Protein AF-A0A392N4R2-F1 (afdb_monomer_lite)

Structure (mmCIF, N/CA/C/O backbone):
data_AF-A0A392N4R2-F1
#
_entry.id   AF-A0A392N4R2-F1
#
loop_
_atom_site.group_PDB
_atom_site.id
_atom_site.type_symbol
_atom_site.label_atom_id
_atom_site.label_alt_id
_atom_site.label_comp_id
_atom_site.label_asym_id
_atom_site.label_entity_id
_atom_site.label_seq_id
_atom_site.pdbx_PDB_ins_code
_atom_site.Cartn_x
_atom_site.Cartn_y
_atom_site.Cartn_z
_atom_site.occupancy
_atom_site.B_iso_or_equiv
_atom_site.auth_seq_id
_atom_site.auth_comp_id
_atom_site.auth_asym_id
_atom_site.auth_atom_id
_atom_site.pdbx_PDB_model_num
ATOM 1 N N . MET A 1 1 ? 18.324 -1.761 19.010 1.00 30.94 1 MET A N 1
ATOM 2 C CA . MET A 1 1 ? 17.081 -1.017 19.307 1.00 30.94 1 MET A CA 1
ATOM 3 C C . MET A 1 1 ? 16.647 -0.377 18.006 1.00 30.94 1 MET A C 1
ATOM 5 O O . MET A 1 1 ? 17.313 0.526 17.531 1.00 30.94 1 MET A O 1
ATOM 9 N N . ASN A 1 2 ? 15.643 -0.960 17.366 1.00 30.25 2 ASN A N 1
ATOM 10 C CA . ASN A 1 2 ? 15.339 -0.747 15.954 1.00 30.25 2 ASN A CA 1
ATOM 11 C C . ASN A 1 2 ? 14.238 0.313 15.884 1.00 30.25 2 ASN A C 1
ATOM 13 O O . ASN A 1 2 ? 13.087 0.057 16.245 1.00 30.25 2 ASN A O 1
ATOM 17 N N . GLU A 1 3 ? 14.634 1.519 15.496 1.00 37.25 3 GLU A N 1
ATOM 18 C CA . GLU A 1 3 ? 13.756 2.660 15.288 1.00 37.25 3 GLU A CA 1
ATOM 19 C C . GLU A 1 3 ? 12.868 2.415 14.061 1.00 37.25 3 GLU A C 1
ATOM 21 O O . GLU A 1 3 ? 13.298 2.414 12.912 1.00 37.25 3 GLU A O 1
ATOM 26 N N . LYS A 1 4 ? 11.589 2.165 14.331 1.00 47.66 4 LYS A N 1
ATOM 27 C CA . LYS A 1 4 ? 10.518 2.080 13.336 1.00 47.66 4 LYS A CA 1
ATOM 28 C C . LYS A 1 4 ? 10.226 3.513 12.896 1.00 47.66 4 LYS A C 1
ATOM 30 O O . LYS A 1 4 ? 9.409 4.205 13.503 1.00 47.66 4 LYS A O 1
ATOM 35 N N . ARG A 1 5 ? 10.980 3.992 11.906 1.00 46.41 5 ARG A N 1
ATOM 36 C CA . ARG A 1 5 ? 10.805 5.314 11.299 1.00 46.41 5 ARG A CA 1
ATOM 37 C C . ARG A 1 5 ? 9.531 5.303 10.461 1.00 46.41 5 ARG A C 1
ATOM 39 O O . ARG A 1 5 ? 9.511 4.918 9.300 1.00 46.41 5 ARG A O 1
ATOM 46 N N . LEU A 1 6 ? 8.465 5.708 11.137 1.00 50.84 6 LEU A N 1
ATOM 47 C CA . LEU A 1 6 ? 7.235 6.269 10.606 1.00 50.84 6 LEU A CA 1
ATOM 48 C C . LEU A 1 6 ? 7.536 7.121 9.359 1.00 50.84 6 LEU A C 1
ATOM 50 O O . LEU A 1 6 ? 8.083 8.217 9.477 1.00 50.84 6 LEU A O 1
ATOM 54 N N . LEU A 1 7 ? 7.187 6.620 8.171 1.00 49.66 7 LEU A N 1
ATOM 55 C CA . LEU A 1 7 ? 7.218 7.385 6.925 1.00 49.66 7 LEU A CA 1
ATOM 56 C C . LEU A 1 7 ? 6.066 8.401 6.946 1.00 49.66 7 LEU A C 1
ATOM 58 O O . LEU A 1 7 ? 5.023 8.211 6.336 1.00 49.66 7 LEU A O 1
ATOM 62 N N . MET A 1 8 ? 6.239 9.448 7.742 1.00 50.06 8 MET A N 1
ATOM 63 C CA . MET A 1 8 ? 5.499 10.706 7.697 1.00 50.06 8 MET A CA 1
ATOM 64 C C . MET A 1 8 ? 6.442 11.776 8.253 1.00 50.06 8 MET A C 1
ATOM 66 O O . MET A 1 8 ? 6.189 12.402 9.282 1.00 50.06 8 MET A O 1
ATOM 70 N N . SER A 1 9 ? 7.578 11.954 7.575 1.00 44.66 9 SER A N 1
ATOM 71 C CA . SER A 1 9 ? 8.396 13.142 7.773 1.00 44.66 9 SER A CA 1
ATOM 72 C C . SER A 1 9 ? 7.655 14.338 7.191 1.00 44.66 9 SER A C 1
ATOM 74 O O . SER A 1 9 ? 7.520 14.513 5.982 1.00 44.66 9 SER A O 1
ATOM 76 N N . LYS A 1 10 ? 7.148 15.161 8.099 1.00 52.44 10 LYS A N 1
ATOM 77 C CA . LYS A 1 10 ? 6.794 16.554 7.865 1.00 52.44 10 LYS A CA 1
ATOM 78 C C . LYS A 1 10 ? 8.098 17.347 7.698 1.00 52.44 10 LYS A C 1
ATOM 80 O O . LYS A 1 10 ? 8.465 18.093 8.597 1.00 52.44 10 LYS A O 1
ATOM 85 N N . ASP A 1 11 ? 8.788 17.198 6.571 1.00 37.53 11 ASP A N 1
ATOM 86 C CA . ASP A 1 11 ? 9.940 18.047 6.254 1.00 37.53 11 ASP A CA 1
ATOM 87 C C . ASP A 1 11 ? 9.466 19.257 5.450 1.00 37.53 11 ASP A C 1
ATOM 89 O O . ASP A 1 11 ? 9.350 19.263 4.229 1.00 37.53 11 ASP A O 1
ATOM 93 N N . SER A 1 12 ? 9.137 20.302 6.202 1.00 54.53 12 SER A N 1
ATOM 94 C CA . SER A 1 12 ? 9.096 21.670 5.710 1.00 54.53 12 SER A CA 1
ATOM 95 C C . SER A 1 12 ? 10.533 22.186 5.699 1.00 54.53 12 SER A C 1
ATOM 97 O O . SER A 1 12 ? 10.998 22.590 6.761 1.00 54.53 12 SER A O 1
ATOM 99 N N . SER A 1 13 ? 11.236 22.137 4.559 1.00 58.25 13 SER A N 1
ATOM 100 C CA . SER A 1 13 ? 12.311 23.069 4.135 1.00 58.25 13 SER A CA 1
ATOM 101 C C . SER A 1 13 ? 13.078 22.517 2.928 1.00 58.25 13 SER A C 1
ATOM 103 O O . SER A 1 13 ? 13.851 21.574 3.069 1.00 58.25 13 SER A O 1
ATOM 105 N N . GLY A 1 14 ? 12.903 23.140 1.760 1.00 38.66 14 GLY A N 1
ATOM 106 C CA . GLY A 1 14 ? 13.700 22.851 0.563 1.00 38.66 14 GLY A CA 1
ATOM 107 C C . GLY A 1 14 ? 12.998 23.209 -0.744 1.00 38.66 14 GLY A C 1
ATOM 108 O O . GLY A 1 14 ? 12.892 22.355 -1.610 1.00 38.66 14 GLY A O 1
ATOM 109 N N . LEU A 1 15 ? 12.490 24.442 -0.867 1.00 50.56 15 LEU A N 1
ATOM 110 C CA . LEU A 1 15 ? 11.979 24.979 -2.134 1.00 50.56 15 LEU A CA 1
ATOM 111 C C . LEU A 1 15 ? 13.132 25.047 -3.144 1.00 50.56 15 LEU A C 1
ATOM 113 O O . LEU A 1 15 ? 14.025 25.886 -3.014 1.00 50.56 15 LEU A O 1
ATOM 117 N N . THR A 1 16 ? 13.106 24.169 -4.139 1.00 45.69 16 THR A N 1
ATOM 118 C CA . THR A 1 16 ? 13.832 24.349 -5.399 1.00 45.69 16 THR A CA 1
ATOM 119 C C . THR A 1 16 ? 12.802 24.723 -6.452 1.00 45.69 16 THR A C 1
ATOM 121 O O . THR A 1 16 ? 11.780 24.057 -6.556 1.00 45.69 16 THR A O 1
ATOM 124 N N . ASP A 1 17 ? 13.068 25.788 -7.205 1.00 48.47 17 ASP A N 1
ATOM 125 C CA . ASP A 1 17 ? 12.172 26.511 -8.132 1.00 48.47 17 ASP A CA 1
ATOM 126 C C . ASP A 1 17 ? 11.668 25.691 -9.358 1.00 48.47 17 ASP A C 1
ATOM 128 O O . ASP A 1 17 ? 11.287 26.254 -10.378 1.00 48.47 17 ASP A O 1
ATOM 132 N N . ASP A 1 18 ? 11.630 24.357 -9.262 1.00 48.50 18 ASP A N 1
ATOM 133 C CA . ASP A 1 18 ? 10.970 23.407 -10.183 1.00 48.50 18 ASP A CA 1
ATOM 134 C C . ASP A 1 18 ? 9.545 23.020 -9.683 1.00 48.50 18 ASP A C 1
ATOM 136 O O . ASP A 1 18 ? 8.849 22.168 -10.231 1.00 48.50 18 ASP A O 1
ATOM 140 N N . ASP A 1 19 ? 9.088 23.688 -8.617 1.00 50.78 19 ASP A N 1
ATOM 141 C CA . ASP A 1 19 ? 7.933 23.405 -7.745 1.00 50.78 19 ASP A CA 1
ATOM 142 C C . ASP A 1 19 ? 6.550 23.851 -8.292 1.00 50.78 19 ASP A C 1
ATOM 144 O O . ASP A 1 19 ? 5.655 24.241 -7.538 1.00 50.78 19 ASP A O 1
ATOM 148 N N . ARG A 1 20 ? 6.321 23.861 -9.613 1.00 52.44 20 ARG A N 1
ATOM 149 C CA . ARG A 1 20 ? 5.024 24.338 -10.167 1.00 52.44 20 ARG A CA 1
ATOM 150 C C . ARG A 1 20 ? 3.946 23.275 -10.325 1.00 52.44 20 ARG A C 1
ATOM 152 O O . ARG A 1 20 ? 2.799 23.622 -10.603 1.00 52.44 20 ARG A O 1
ATOM 159 N N . ASN A 1 21 ? 4.270 22.007 -10.120 1.00 52.16 21 ASN A N 1
ATOM 160 C CA . ASN A 1 21 ? 3.267 20.960 -10.017 1.00 52.16 21 ASN A CA 1
ATOM 161 C C . ASN A 1 21 ? 3.831 19.856 -9.121 1.00 52.16 21 ASN A C 1
ATOM 163 O O . ASN A 1 21 ? 4.652 19.079 -9.612 1.00 52.16 21 ASN A O 1
ATOM 167 N N . PRO A 1 22 ? 3.469 19.783 -7.826 1.00 53.81 22 PRO A N 1
ATOM 168 C CA . PRO A 1 22 ? 3.874 18.637 -7.031 1.00 53.81 22 PRO A CA 1
ATOM 169 C C . PRO A 1 22 ? 3.362 17.397 -7.764 1.00 53.81 22 PRO A C 1
ATOM 171 O O . PRO A 1 22 ? 2.159 17.292 -8.022 1.00 53.81 22 PRO A O 1
ATOM 174 N N . SER A 1 23 ? 4.274 16.500 -8.160 1.00 55.69 23 SER A N 1
ATOM 175 C CA . SER A 1 23 ? 3.896 15.205 -8.727 1.00 55.69 23 SER A CA 1
ATOM 176 C C . SER A 1 23 ? 2.768 14.637 -7.869 1.00 55.69 23 SER A C 1
ATOM 178 O O . SER A 1 23 ? 2.894 14.668 -6.638 1.00 55.69 23 SER A O 1
ATOM 180 N N . PRO A 1 24 ? 1.645 14.200 -8.471 1.00 60.62 24 PRO A N 1
ATOM 181 C CA . PRO A 1 24 ? 0.509 13.724 -7.702 1.00 60.62 24 PRO A CA 1
ATOM 182 C C . PRO A 1 24 ? 0.977 12.727 -6.636 1.00 60.62 24 PRO A C 1
ATOM 184 O O . PRO A 1 24 ? 1.803 11.867 -6.957 1.00 60.62 24 PRO A O 1
ATOM 187 N N . PRO A 1 25 ? 0.494 12.849 -5.386 1.00 65.06 25 PRO A N 1
ATOM 188 C CA . PRO A 1 25 ? 0.940 11.991 -4.297 1.00 65.06 25 PRO A CA 1
ATOM 189 C C . PRO A 1 25 ? 0.746 10.527 -4.676 1.00 65.06 25 PRO A C 1
ATOM 191 O O . PRO A 1 25 ? -0.226 10.171 -5.356 1.00 65.06 25 PRO A O 1
ATOM 194 N N . GLU A 1 26 ? 1.660 9.670 -4.227 1.00 81.31 26 GLU A N 1
ATOM 195 C CA . GLU A 1 26 ? 1.615 8.269 -4.612 1.00 81.31 26 GLU A CA 1
ATOM 196 C C . GLU A 1 26 ? 0.304 7.621 -4.144 1.00 81.31 26 GLU A C 1
ATOM 198 O O . GLU A 1 26 ? -0.252 7.912 -3.076 1.00 81.31 26 GLU A O 1
ATOM 203 N N . ARG A 1 27 ? -0.236 6.716 -4.964 1.00 85.12 27 ARG A N 1
ATOM 204 C CA . ARG A 1 27 ? -1.553 6.111 -4.718 1.00 85.12 27 ARG A CA 1
ATOM 205 C C . ARG A 1 27 ? -1.615 5.394 -3.364 1.00 85.12 27 ARG A C 1
ATOM 207 O O . ARG A 1 27 ? -2.658 5.426 -2.704 1.00 85.12 27 ARG A O 1
ATOM 214 N N . TYR A 1 28 ? -0.508 4.789 -2.926 1.00 85.94 28 TYR A N 1
ATOM 215 C CA . TYR A 1 28 ? -0.422 4.136 -1.619 1.00 85.94 28 TYR A CA 1
ATOM 216 C C . TYR A 1 28 ? -0.483 5.135 -0.454 1.00 85.94 28 TYR A C 1
ATOM 218 O O . TYR A 1 28 ? -1.069 4.816 0.581 1.00 85.94 28 TYR A O 1
ATOM 226 N N . GLU A 1 29 ? 0.038 6.355 -0.609 1.00 87.06 29 GLU A N 1
ATOM 227 C CA . GLU A 1 29 ? -0.029 7.404 0.417 1.00 87.06 29 GLU A CA 1
ATOM 228 C C . GLU A 1 29 ? -1.469 7.870 0.605 1.00 87.06 29 GLU A C 1
ATOM 230 O O . GLU A 1 29 ? -1.976 7.935 1.727 1.00 87.06 29 GLU A O 1
ATOM 235 N N . SER A 1 30 ? -2.166 8.110 -0.509 1.00 88.50 30 SER A N 1
ATOM 236 C CA . SER A 1 30 ? -3.588 8.464 -0.513 1.00 88.50 30 SER A CA 1
ATOM 237 C C . SER A 1 30 ? -4.437 7.367 0.140 1.00 88.50 30 SER A C 1
ATOM 239 O O . SER A 1 30 ? -5.294 7.647 0.981 1.00 88.50 30 SER A O 1
ATOM 241 N N . TRP A 1 31 ? -4.161 6.101 -0.190 1.00 89.56 31 TRP A N 1
ATOM 242 C CA . TRP A 1 31 ? -4.836 4.941 0.394 1.00 89.56 31 TRP A CA 1
ATOM 243 C C . TRP A 1 31 ? -4.576 4.796 1.898 1.00 89.56 31 TRP A C 1
ATOM 245 O O . TRP A 1 31 ? -5.508 4.482 2.649 1.00 89.56 31 TRP A O 1
ATOM 255 N N . THR A 1 32 ? -3.338 5.049 2.331 1.00 87.69 32 THR A N 1
ATOM 256 C CA . THR A 1 32 ? -2.910 4.977 3.735 1.00 87.69 32 THR A CA 1
ATOM 257 C C . THR A 1 32 ? -3.575 6.084 4.536 1.00 87.69 32 THR A C 1
ATOM 259 O O . THR A 1 32 ? -4.235 5.809 5.537 1.00 87.69 32 THR A O 1
ATOM 262 N N . ARG A 1 33 ? -3.513 7.330 4.050 1.00 86.75 33 ARG A N 1
ATOM 263 C CA . ARG A 1 33 ? -4.136 8.495 4.689 1.00 86.75 33 ARG A CA 1
ATOM 264 C C . ARG A 1 33 ? -5.644 8.332 4.849 1.00 86.75 33 ARG A C 1
ATOM 266 O O . ARG A 1 33 ? -6.175 8.692 5.893 1.00 86.75 33 ARG A O 1
ATOM 273 N N . ALA A 1 34 ? -6.323 7.742 3.864 1.00 88.44 34 ALA A N 1
ATOM 274 C CA . ALA A 1 34 ? -7.755 7.451 3.945 1.00 88.44 34 ALA A CA 1
ATOM 275 C C . ALA A 1 34 ? -8.117 6.425 5.039 1.00 88.44 34 ALA A C 1
ATOM 277 O O . ALA A 1 34 ? -9.269 6.360 5.461 1.00 88.44 34 ALA A O 1
ATOM 278 N N . ARG A 1 35 ? -7.155 5.614 5.499 1.00 87.50 35 ARG A N 1
ATOM 279 C CA . ARG A 1 35 ? -7.356 4.550 6.499 1.00 87.50 35 ARG A CA 1
ATOM 280 C C . ARG A 1 35 ? -6.832 4.890 7.885 1.00 87.50 3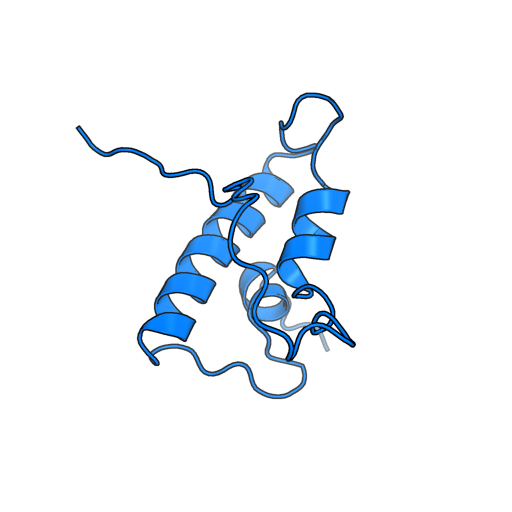5 ARG A C 1
ATOM 282 O O . ARG A 1 35 ? -7.018 4.082 8.801 1.00 87.50 35 ARG A O 1
ATOM 289 N N . LEU A 1 36 ? -6.231 6.063 8.045 1.00 87.75 36 LEU A N 1
ATOM 290 C CA . LEU A 1 36 ? -5.847 6.612 9.336 1.00 87.75 36 LEU A CA 1
ATOM 291 C C . LEU A 1 36 ? -7.046 7.312 9.991 1.00 87.75 36 LEU A C 1
ATOM 293 O O . LEU A 1 36 ? -7.774 8.081 9.365 1.00 87.75 36 LEU A O 1
ATOM 297 N N . LYS A 1 37 ? -7.243 7.062 11.285 1.00 86.69 37 LYS A N 1
ATOM 298 C CA . LYS A 1 37 ? -8.141 7.837 12.147 1.00 86.69 37 LYS A CA 1
ATOM 299 C C . LYS A 1 37 ? -7.519 9.203 12.446 1.00 86.69 37 LYS A C 1
ATOM 301 O O . LYS A 1 37 ? -6.316 9.405 12.294 1.00 86.69 37 LYS A O 1
ATOM 306 N N . LYS A 1 38 ? -8.320 10.118 13.006 1.00 78.88 38 LYS A N 1
ATOM 307 C CA . LYS A 1 38 ? -7.840 11.428 13.494 1.00 78.88 38 LYS A CA 1
ATOM 308 C C . LYS A 1 38 ? -6.669 11.334 14.493 1.00 78.88 38 LYS A C 1
ATOM 310 O O . LYS A 1 38 ? -5.936 12.302 14.629 1.00 78.88 38 LYS A O 1
ATOM 315 N N . GLY A 1 39 ? -6.488 10.186 15.157 1.00 78.25 39 GLY A N 1
ATOM 316 C CA . GLY A 1 39 ? -5.374 9.918 16.076 1.00 78.25 39 GLY A CA 1
ATOM 317 C C . GLY A 1 39 ? -4.121 9.297 15.443 1.00 78.25 39 GLY A C 1
ATOM 318 O O . GLY A 1 39 ? -3.222 8.917 16.180 1.00 78.25 39 GLY A O 1
ATOM 319 N N . GLY A 1 40 ? -4.057 9.134 14.116 1.00 77.88 40 GLY A N 1
ATOM 320 C CA . GLY A 1 40 ? -2.912 8.501 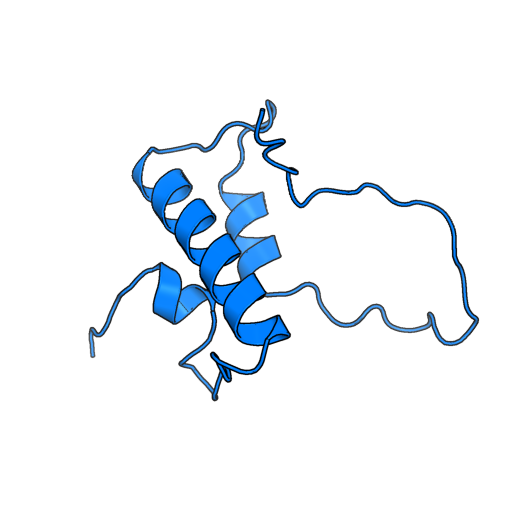13.442 1.00 77.88 40 GLY A CA 1
ATOM 321 C C . GLY A 1 40 ? -2.857 6.974 13.579 1.00 77.88 40 GLY A C 1
ATOM 322 O O . GLY A 1 40 ? -1.892 6.351 13.149 1.00 77.88 40 GLY A O 1
ATOM 323 N N . GLU A 1 41 ? -3.897 6.362 14.145 1.00 85.06 41 GLU A N 1
ATOM 324 C CA . GLU A 1 41 ? -4.050 4.910 14.207 1.00 85.06 41 GLU A CA 1
ATOM 325 C C . GLU A 1 41 ? -4.862 4.397 13.014 1.00 85.06 41 GLU A C 1
ATOM 327 O O . GLU A 1 41 ? -5.801 5.053 12.554 1.00 85.06 41 GLU A O 1
ATOM 332 N N . PHE A 1 42 ? -4.540 3.200 12.525 1.00 85.81 42 PHE A N 1
ATOM 333 C CA . PHE A 1 42 ? -5.329 2.548 11.488 1.00 85.81 42 PHE A CA 1
ATOM 334 C C . PHE A 1 42 ? -6.744 2.217 11.966 1.00 85.81 42 PHE A C 1
ATOM 336 O O . PHE A 1 42 ? -7.001 1.861 13.115 1.00 85.81 42 PHE A O 1
ATOM 343 N N . THR A 1 43 ? -7.692 2.318 11.042 1.00 80.50 43 THR A N 1
ATOM 344 C CA . THR A 1 43 ? -9.097 1.983 11.299 1.00 80.50 43 THR A CA 1
ATOM 345 C C . THR A 1 43 ? -9.332 0.496 11.549 1.00 80.50 43 THR A C 1
ATOM 347 O O . THR A 1 43 ? -10.277 0.153 12.254 1.00 80.50 43 THR A O 1
ATOM 350 N N . SER A 1 44 ? -8.483 -0.372 10.996 1.00 85.06 44 SER A N 1
ATOM 351 C CA . SER A 1 44 ? -8.619 -1.826 11.066 1.00 85.06 44 SER A CA 1
ATOM 352 C C . SER A 1 44 ? -7.251 -2.515 11.036 1.00 85.06 44 SER A C 1
ATOM 354 O O . SER A 1 44 ? -6.310 -2.025 10.407 1.00 85.06 44 SER A O 1
ATOM 356 N N . GLU A 1 45 ? -7.139 -3.676 11.687 1.00 86.25 45 GLU A N 1
ATOM 357 C CA . GLU A 1 45 ? -5.956 -4.541 11.590 1.00 86.25 45 GLU A CA 1
ATOM 358 C C . GLU A 1 45 ? -5.584 -4.940 10.150 1.00 86.25 45 GLU A C 1
ATOM 360 O O . GLU A 1 45 ? -4.401 -4.851 9.818 1.00 86.25 45 GLU A O 1
ATOM 365 N N . PRO A 1 46 ? -6.522 -5.328 9.256 1.00 86.00 46 PRO A N 1
ATOM 366 C CA . PRO A 1 46 ? -6.178 -5.592 7.859 1.00 86.00 46 PRO A CA 1
ATOM 367 C C . PRO A 1 46 ? -5.579 -4.368 7.159 1.00 86.00 46 PRO A C 1
ATOM 369 O O . PRO A 1 46 ? -4.604 -4.510 6.425 1.00 86.00 46 PRO A O 1
ATOM 372 N N . ALA A 1 47 ? -6.084 -3.156 7.423 1.00 86.81 47 ALA A N 1
ATOM 373 C CA . ALA A 1 47 ? -5.496 -1.942 6.859 1.00 86.81 47 ALA A CA 1
ATOM 374 C C . ALA A 1 47 ? -4.060 -1.712 7.348 1.00 86.81 47 ALA A C 1
ATOM 376 O O . ALA A 1 47 ? -3.204 -1.316 6.560 1.00 86.81 47 ALA A O 1
ATOM 377 N N . LYS A 1 48 ? -3.793 -2.001 8.626 1.00 89.44 48 LYS A N 1
ATOM 378 C CA . LYS A 1 48 ? -2.447 -1.929 9.196 1.00 89.44 48 LYS A CA 1
ATOM 379 C C . LYS A 1 48 ? -1.492 -2.919 8.522 1.00 89.44 48 LYS A C 1
ATOM 381 O O . LYS A 1 48 ? -0.403 -2.518 8.132 1.00 89.44 48 LYS A O 1
ATOM 386 N N . LYS A 1 49 ? -1.908 -4.175 8.315 1.00 89.62 49 LYS A N 1
ATOM 387 C CA . LYS A 1 49 ? -1.090 -5.192 7.625 1.00 89.62 49 LYS A CA 1
ATOM 388 C C . LYS A 1 49 ? -0.745 -4.788 6.191 1.00 89.62 49 LYS A C 1
ATOM 390 O O . LYS A 1 49 ? 0.390 -4.950 5.759 1.00 89.62 49 LYS A O 1
ATOM 395 N N . VAL A 1 50 ? -1.711 -4.229 5.463 1.00 90.00 50 VAL A N 1
ATOM 396 C CA . VAL A 1 50 ? -1.470 -3.721 4.106 1.00 90.00 50 VAL A CA 1
ATOM 397 C C . VAL A 1 50 ? -0.511 -2.529 4.141 1.00 90.00 50 VAL A C 1
ATOM 399 O O . VAL A 1 50 ? 0.394 -2.472 3.320 1.00 90.00 50 VAL A O 1
ATOM 402 N N . ALA A 1 51 ? -0.638 -1.616 5.109 1.00 88.69 51 ALA A N 1
ATOM 403 C CA . ALA A 1 51 ? 0.306 -0.509 5.271 1.00 88.69 51 ALA A CA 1
ATOM 404 C C . ALA A 1 51 ? 1.735 -0.982 5.584 1.00 88.69 51 ALA A C 1
ATOM 4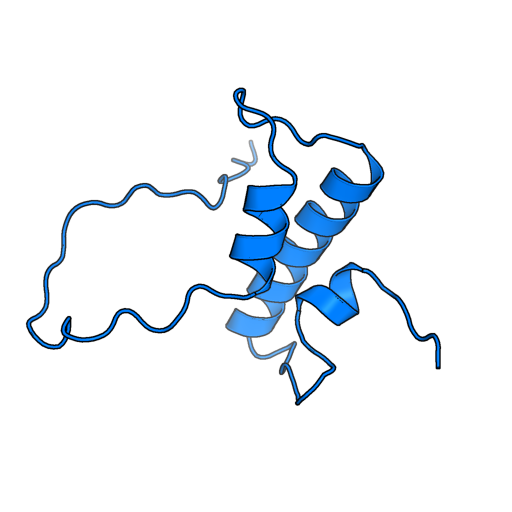06 O O . ALA A 1 51 ? 2.687 -0.451 5.019 1.00 88.69 51 ALA A O 1
ATOM 407 N N . GLU A 1 52 ? 1.896 -2.007 6.422 1.00 90.25 52 GLU A N 1
ATOM 408 C CA . GLU A 1 52 ? 3.199 -2.635 6.677 1.00 90.25 52 GLU A CA 1
ATOM 409 C C . GLU A 1 52 ? 3.788 -3.235 5.388 1.00 90.25 52 GLU A C 1
ATOM 411 O O . GLU A 1 52 ? 4.954 -2.994 5.081 1.00 90.25 52 GLU A O 1
ATOM 416 N N . LYS A 1 53 ? 2.971 -3.925 4.578 1.00 91.19 53 LYS A N 1
ATOM 417 C CA . LYS A 1 53 ? 3.406 -4.483 3.287 1.00 91.19 53 LYS A CA 1
ATOM 418 C C . LYS A 1 53 ? 3.755 -3.397 2.260 1.00 91.19 53 LYS A C 1
ATOM 420 O O . LYS A 1 53 ? 4.725 -3.557 1.526 1.00 91.19 53 LYS A O 1
ATOM 425 N N . ILE A 1 54 ? 3.016 -2.283 2.233 1.00 90.62 54 ILE A N 1
ATOM 426 C CA . ILE A 1 54 ? 3.333 -1.109 1.402 1.00 90.62 54 ILE A CA 1
ATOM 427 C C . ILE A 1 54 ? 4.739 -0.602 1.725 1.00 90.62 54 ILE A C 1
ATOM 429 O O . ILE A 1 54 ? 5.513 -0.382 0.803 1.00 90.62 54 ILE A O 1
ATOM 433 N N . VAL A 1 55 ? 5.089 -0.444 3.006 1.00 89.75 55 VAL A N 1
ATOM 434 C CA . VAL A 1 55 ? 6.422 0.047 3.401 1.00 89.75 55 VAL A CA 1
ATOM 435 C C . VAL A 1 55 ? 7.523 -0.866 2.863 1.00 89.75 55 VAL A C 1
ATOM 437 O O . VAL A 1 55 ? 8.459 -0.368 2.243 1.00 89.75 55 VAL A O 1
ATOM 440 N N . SER A 1 56 ? 7.379 -2.185 3.014 1.00 90.44 56 SER A N 1
ATOM 441 C CA . SER A 1 56 ? 8.338 -3.148 2.460 1.00 90.44 56 SER A CA 1
ATOM 442 C C . SER A 1 56 ? 8.459 -3.044 0.937 1.00 90.44 56 SER A C 1
ATOM 444 O O . SER A 1 56 ? 9.561 -2.947 0.413 1.00 90.44 56 SER A O 1
ATOM 446 N N . LEU A 1 57 ? 7.338 -2.968 0.219 1.00 89.38 57 LEU A N 1
ATOM 447 C CA . LEU A 1 57 ? 7.343 -2.869 -1.243 1.00 89.38 57 LEU A CA 1
ATOM 448 C C . LEU A 1 57 ? 7.910 -1.540 -1.752 1.00 89.38 57 LEU A C 1
ATOM 450 O O . LEU A 1 57 ? 8.556 -1.509 -2.796 1.00 89.38 57 LEU A O 1
ATOM 454 N N . VAL A 1 58 ? 7.698 -0.434 -1.035 1.00 87.19 58 VAL A N 1
ATOM 455 C CA . VAL A 1 58 ? 8.327 0.858 -1.353 1.00 87.19 58 VAL A CA 1
ATOM 456 C C . VAL A 1 58 ? 9.840 0.770 -1.172 1.00 87.19 58 VAL A C 1
ATOM 458 O O . VAL A 1 58 ? 10.585 1.290 -2.002 1.00 87.19 58 VAL A O 1
ATOM 461 N N . GLU A 1 59 ? 10.316 0.108 -0.116 1.00 88.12 59 GLU A N 1
ATOM 462 C CA . GLU A 1 59 ? 11.748 -0.142 0.072 1.00 88.12 59 GLU A CA 1
ATOM 463 C C . GLU A 1 59 ? 12.326 -1.001 -1.057 1.00 88.12 59 GLU A C 1
ATOM 465 O O . GLU A 1 59 ? 13.373 -0.651 -1.604 1.00 88.12 59 GLU A O 1
ATOM 470 N N . ASP A 1 60 ? 11.627 -2.059 -1.460 1.00 86.94 60 ASP A N 1
ATOM 471 C CA . ASP A 1 60 ? 12.023 -2.914 -2.584 1.00 86.94 60 ASP A CA 1
ATOM 472 C C . ASP A 1 60 ? 12.005 -2.138 -3.909 1.00 86.94 60 ASP A C 1
ATOM 474 O O . ASP A 1 60 ? 12.898 -2.288 -4.741 1.00 86.94 60 ASP A O 1
ATOM 478 N N . THR A 1 61 ? 11.054 -1.215 -4.081 1.00 84.38 61 THR A N 1
ATOM 479 C CA . THR A 1 61 ? 11.003 -0.323 -5.250 1.00 84.38 61 THR A CA 1
ATOM 480 C C . THR A 1 61 ? 12.212 0.602 -5.302 1.00 84.38 61 THR A C 1
ATOM 482 O O . THR A 1 61 ? 12.817 0.782 -6.356 1.00 84.38 61 THR A O 1
ATOM 485 N N . LYS A 1 62 ? 12.612 1.164 -4.155 1.00 83.62 62 LYS A N 1
ATOM 486 C CA . LYS A 1 62 ? 13.791 2.036 -4.051 1.00 83.62 62 LYS A CA 1
ATOM 487 C C . LYS A 1 62 ? 15.098 1.290 -4.309 1.00 83.62 62 LYS A C 1
ATOM 489 O O . LYS A 1 62 ? 16.024 1.881 -4.856 1.00 83.62 62 LYS A O 1
ATOM 494 N N . LYS A 1 63 ? 15.177 0.015 -3.922 1.00 87.50 63 LYS A N 1
ATOM 495 C CA . LYS A 1 63 ? 16.317 -0.863 -4.234 1.00 87.50 63 LYS A CA 1
ATOM 496 C C . LYS A 1 63 ? 16.345 -1.300 -5.700 1.00 87.50 63 LYS A C 1
ATOM 498 O O . LYS A 1 63 ? 17.402 -1.677 -6.193 1.00 87.50 63 LYS A O 1
ATOM 503 N N . GLY A 1 64 ? 15.209 -1.213 -6.392 1.00 86.12 64 GLY A N 1
ATOM 504 C CA . GLY A 1 64 ? 15.033 -1.699 -7.760 1.00 86.12 64 GLY A CA 1
ATOM 505 C C . GLY A 1 64 ? 14.599 -3.165 -7.844 1.00 86.12 64 GLY A C 1
ATOM 506 O O . GLY A 1 64 ? 14.512 -3.700 -8.946 1.00 86.12 64 GLY A O 1
ATOM 507 N N . ASP A 1 65 ? 14.295 -3.800 -6.710 1.00 86.06 65 ASP A N 1
ATOM 508 C CA . ASP A 1 65 ? 13.808 -5.182 -6.632 1.00 86.06 65 ASP A CA 1
ATOM 509 C C . ASP A 1 65 ? 12.336 -5.287 -7.066 1.00 86.06 65 ASP A C 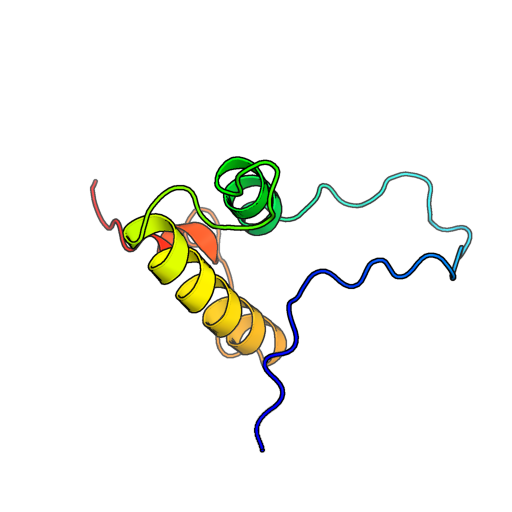1
ATOM 511 O O . ASP A 1 65 ? 11.910 -6.299 -7.626 1.00 86.06 65 ASP A O 1
ATOM 515 N N . PHE A 1 66 ? 11.556 -4.221 -6.856 1.00 82.19 66 PHE A N 1
ATOM 516 C CA . PHE A 1 66 ? 10.168 -4.122 -7.302 1.00 82.19 66 PHE A CA 1
ATOM 517 C C . PHE A 1 66 ? 10.003 -3.003 -8.333 1.00 82.19 66 PHE A C 1
ATOM 519 O O . PHE A 1 66 ? 10.286 -1.841 -8.064 1.00 82.19 66 PHE A O 1
ATOM 526 N N . VAL A 1 67 ? 9.497 -3.333 -9.521 1.00 83.06 67 VAL A N 1
ATOM 527 C CA . VAL A 1 67 ? 9.205 -2.338 -10.562 1.00 83.06 67 VAL A CA 1
ATOM 528 C C . VAL A 1 67 ? 7.694 -2.300 -10.791 1.00 83.06 67 VAL A C 1
ATOM 530 O O . VAL A 1 67 ? 7.159 -3.211 -11.431 1.00 83.06 67 VAL A O 1
ATOM 533 N N . PRO A 1 68 ? 6.980 -1.273 -10.287 1.00 81.44 68 PRO A N 1
ATOM 534 C CA . PRO A 1 68 ? 5.546 -1.158 -10.508 1.00 81.44 68 PRO A CA 1
ATOM 535 C C . PRO A 1 68 ? 5.256 -1.004 -12.005 1.00 81.44 68 PRO A C 1
ATOM 537 O O . PRO A 1 68 ? 5.816 -0.136 -12.678 1.00 81.44 68 PRO A O 1
ATOM 540 N N . LYS A 1 69 ? 4.372 -1.850 -12.546 1.00 83.00 69 LYS A N 1
ATOM 541 C CA . LYS A 1 69 ? 4.040 -1.872 -13.978 1.00 83.00 69 LYS A CA 1
ATOM 542 C C . LYS A 1 69 ? 2.534 -1.832 -14.201 1.00 83.00 69 LYS A C 1
ATOM 544 O O . LYS A 1 69 ? 1.815 -2.799 -13.954 1.00 83.00 69 LYS A O 1
ATOM 549 N N . GLY A 1 70 ? 2.055 -0.719 -14.755 1.00 81.69 70 GLY A N 1
ATOM 550 C CA . GLY A 1 70 ? 0.641 -0.538 -15.078 1.00 81.69 70 GLY A CA 1
ATOM 551 C C . GLY A 1 70 ? -0.242 -0.654 -13.833 1.00 81.69 70 GLY A C 1
ATOM 552 O O . GLY A 1 70 ? -0.133 0.160 -12.926 1.00 81.69 70 GLY A O 1
ATOM 553 N N . ARG A 1 71 ? -1.121 -1.666 -13.798 1.00 80.00 71 ARG A N 1
ATOM 554 C CA . ARG A 1 71 ? -2.014 -1.943 -12.652 1.00 80.00 71 ARG A CA 1
ATOM 555 C C . ARG A 1 71 ? -1.345 -2.749 -11.537 1.00 80.00 71 ARG A C 1
ATOM 557 O O . ARG A 1 71 ? -1.920 -2.867 -10.463 1.00 80.00 71 ARG A O 1
ATOM 564 N N . HIS A 1 72 ? -0.166 -3.307 -11.802 1.00 83.81 72 HIS A N 1
ATOM 565 C CA . HIS A 1 72 ? 0.641 -4.007 -10.814 1.00 83.81 72 HIS A CA 1
ATOM 566 C C . HIS A 1 72 ? 1.527 -2.990 -10.091 1.00 83.81 72 HIS A C 1
ATOM 568 O O . HIS A 1 72 ? 2.729 -2.890 -10.344 1.00 83.81 72 HIS A O 1
ATOM 574 N N . ASP A 1 73 ? 0.895 -2.158 -9.268 1.00 86.38 73 ASP A N 1
ATOM 575 C CA . ASP A 1 73 ? 1.556 -1.151 -8.446 1.00 86.38 73 ASP A CA 1
ATOM 576 C C . ASP A 1 73 ? 1.773 -1.654 -7.009 1.00 86.38 73 ASP A C 1
ATOM 578 O O . ASP A 1 73 ? 1.247 -2.689 -6.600 1.00 86.38 73 ASP A O 1
ATOM 582 N N . VAL A 1 74 ? 2.560 -0.903 -6.233 1.00 88.50 74 VAL A N 1
ATOM 583 C CA . VAL A 1 74 ? 2.870 -1.189 -4.818 1.00 88.50 74 VAL A CA 1
ATOM 584 C C . VAL A 1 74 ? 1.601 -1.479 -4.015 1.00 88.50 74 VAL A C 1
ATOM 586 O O . VAL A 1 74 ? 1.566 -2.384 -3.186 1.00 88.50 74 VAL A O 1
ATOM 589 N N . LEU A 1 75 ? 0.533 -0.719 -4.266 1.00 88.56 75 LEU A N 1
ATOM 590 C CA . LEU A 1 75 ? -0.719 -0.878 -3.544 1.00 88.56 75 LEU A CA 1
ATOM 591 C C . LEU A 1 75 ? -1.487 -2.138 -3.968 1.00 88.56 75 LEU A C 1
ATOM 593 O O . LEU A 1 75 ? -2.038 -2.815 -3.103 1.00 88.56 75 LEU A O 1
ATOM 597 N N . ALA A 1 76 ? -1.549 -2.458 -5.262 1.00 87.88 76 ALA A N 1
ATOM 598 C CA . ALA A 1 76 ? -2.180 -3.682 -5.752 1.00 87.88 76 ALA A CA 1
ATOM 599 C C . ALA A 1 76 ? -1.478 -4.927 -5.196 1.00 87.88 76 ALA A C 1
ATOM 601 O O . ALA A 1 76 ? -2.142 -5.827 -4.681 1.00 87.88 76 ALA A O 1
ATOM 602 N N . GLU A 1 77 ? -0.145 -4.925 -5.204 1.00 89.06 77 GLU A N 1
ATOM 603 C CA . GLU A 1 77 ? 0.670 -5.990 -4.616 1.00 89.06 77 GLU A CA 1
ATOM 604 C C . GLU A 1 77 ? 0.466 -6.081 -3.092 1.00 89.06 77 GLU A C 1
ATOM 606 O O . GLU A 1 77 ? 0.349 -7.171 -2.523 1.00 89.06 77 GLU A O 1
ATOM 611 N N . ALA A 1 78 ? 0.358 -4.940 -2.402 1.00 88.88 78 ALA A N 1
ATOM 612 C CA . ALA A 1 78 ? 0.130 -4.911 -0.960 1.00 88.88 78 ALA A CA 1
ATOM 613 C C . ALA A 1 78 ? -1.263 -5.413 -0.548 1.00 88.88 78 ALA A C 1
ATOM 615 O O . ALA A 1 78 ? -1.391 -6.108 0.459 1.00 88.88 78 ALA A O 1
ATOM 616 N N . ILE A 1 79 ? -2.303 -5.066 -1.311 1.00 88.69 79 ILE A N 1
ATOM 617 C CA . ILE A 1 79 ? -3.675 -5.547 -1.090 1.00 88.69 79 ILE A CA 1
ATOM 618 C C . ILE A 1 79 ? -3.779 -7.041 -1.431 1.00 88.69 79 ILE A C 1
ATOM 620 O O . ILE A 1 79 ? -4.558 -7.751 -0.800 1.00 88.69 79 ILE A O 1
ATOM 624 N N . GLY A 1 80 ? -2.960 -7.529 -2.369 1.00 77.62 80 GLY A N 1
ATOM 625 C CA . GLY A 1 80 ? -2.827 -8.953 -2.665 1.00 77.62 80 GLY A CA 1
ATOM 626 C C . GLY A 1 80 ? -4.036 -9.550 -3.381 1.00 77.62 80 GLY A C 1
ATOM 627 O O . GLY A 1 80 ? -4.302 -10.734 -3.211 1.00 77.62 80 GLY A O 1
ATOM 628 N N . THR A 1 81 ? -4.781 -8.756 -4.153 1.00 59.22 81 THR A N 1
ATOM 629 C CA . THR A 1 81 ? -5.909 -9.248 -4.958 1.00 59.22 81 THR A CA 1
ATOM 630 C C . THR A 1 81 ? -5.464 -9.563 -6.387 1.00 59.22 81 THR A C 1
ATOM 632 O O . THR A 1 81 ? -5.400 -8.645 -7.210 1.00 59.22 81 THR A O 1
ATOM 635 N N . PRO A 1 82 ? -5.217 -10.835 -6.736 1.00 54.50 82 PRO A N 1
ATOM 636 C CA . PRO A 1 82 ? -5.408 -11.329 -8.084 1.00 54.50 82 PRO A CA 1
ATOM 637 C C . PRO A 1 82 ? -6.860 -11.808 -8.198 1.00 54.50 82 PRO A C 1
ATOM 639 O O . PRO A 1 82 ? -7.137 -12.997 -8.123 1.00 54.50 82 PRO A O 1
ATOM 642 N N . GLU A 1 83 ? -7.811 -10.890 -8.335 1.00 46.66 83 GLU A N 1
ATOM 643 C CA . GLU A 1 83 ? -9.165 -11.271 -8.746 1.00 46.66 83 GLU A CA 1
ATOM 644 C C . GLU A 1 83 ? -9.566 -10.417 -9.939 1.00 46.66 83 GLU A C 1
ATOM 646 O O . GLU A 1 83 ? -10.086 -9.315 -9.784 1.00 46.66 83 GLU A O 1
ATOM 651 N N . HIS A 1 84 ? -9.234 -10.923 -11.129 1.00 41.97 84 HIS A N 1
ATOM 652 C CA . HIS A 1 84 ? -10.160 -11.026 -12.256 1.00 41.97 84 HIS A CA 1
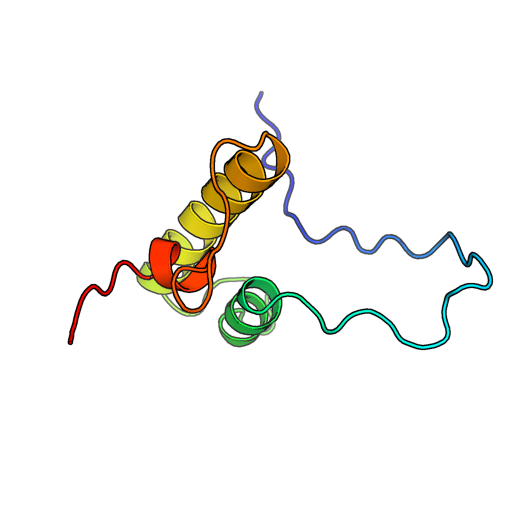ATOM 653 C C . HIS A 1 84 ? -9.650 -12.040 -13.278 1.00 41.97 84 HIS A C 1
ATOM 655 O O . HIS A 1 84 ? -8.464 -11.943 -13.667 1.00 41.97 84 HIS A O 1
#

pLDDT: mean 73.19, std 18.55, range [30.25, 91.19]

Organism: NCBI:txid97028

Radius of gyration: 14.75 Å; chains: 1; bounding box: 27×38×34 Å

Foldseek 3Di:
DDDPPDPPPPDPDDDDPVPPDDDPPDPLVVLLVVQADPVRDGPDPLSVQLNVQLVVLVVCVVVVVDDQDDVNHSNCVSNPDPDD

Secondary structure (DSSP, 8-state):
------S---------TTTTS--PPPHHHHHHHTTB-TTS-BSSHHHHHHHHHHHHHHHHHHHTS---BTTB-HHHHHHT----

Sequence (84 aa):
MNEKRLLMSKDSSGLTDDDRNPSPPERYESWTRARLKKGGEFTSEPAKKVAEKIVSLVEDTKKGDFVPK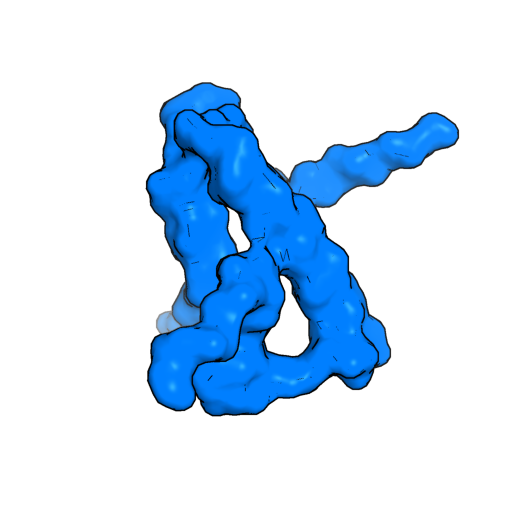GRHDVLAEAIGTPEH